Protein AF-A0A258GR16-F1 (afdb_monomer_lite)

Secondary structure (DSSP, 8-state):
-------EEEE-TTTTTPPPPPTTEEEEEETTT--EEEEEEETTEEEEE---

pLDDT: mean 74.25, std 11.18, range [50.22, 85.81]

Structure (mmCIF, N/CA/C/O backbone):
data_AF-A0A258GR16-F1
#
_entry.id   AF-A0A258GR16-F1
#
loop_
_atom_site.group_PDB
_atom_site.id
_atom_site.type_symbol
_atom_site.label_atom_id
_atom_site.label_alt_id
_atom_site.label_comp_id
_atom_site.label_asym_id
_atom_site.label_entity_id
_atom_site.label_seq_id
_atom_site.pdbx_PDB_ins_code
_atom_site.Cartn_x
_atom_site.Cartn_y
_atom_site.Cartn_z
_atom_site.occupancy
_atom_site.B_iso_or_equiv
_atom_site.auth_seq_id
_atom_site.auth_comp_id
_atom_site.auth_asym_id
_atom_site.auth_atom_id
_atom_site.pdbx_PDB_model_num
ATOM 1 N N . MET A 1 1 ? 20.044 16.902 -4.968 1.00 52.25 1 MET A N 1
ATOM 2 C CA . MET A 1 1 ? 19.207 16.213 -3.958 1.00 52.25 1 MET A CA 1
ATOM 3 C C . MET A 1 1 ? 17.784 16.384 -4.441 1.00 52.25 1 MET A C 1
ATOM 5 O O . MET A 1 1 ? 17.133 17.364 -4.100 1.00 52.25 1 MET A O 1
ATOM 9 N N . ASP A 1 2 ? 17.350 15.500 -5.332 1.00 51.78 2 ASP A N 1
ATOM 10 C CA . ASP A 1 2 ? 16.211 15.776 -6.201 1.00 51.78 2 ASP A CA 1
ATOM 11 C C . ASP A 1 2 ? 15.142 14.719 -5.981 1.00 51.78 2 ASP A C 1
ATOM 13 O O . ASP A 1 2 ? 15.246 13.588 -6.436 1.00 51.78 2 ASP A O 1
ATOM 17 N N . ARG A 1 3 ? 14.165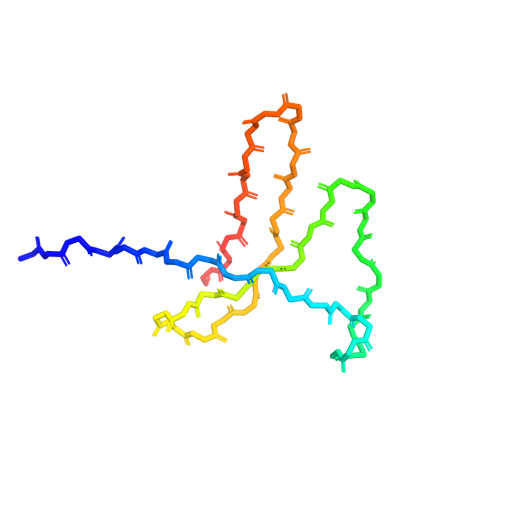 15.147 -5.177 1.00 54.78 3 ARG A N 1
ATOM 18 C CA . ARG A 1 3 ? 12.777 14.691 -5.075 1.00 54.78 3 ARG A CA 1
ATOM 19 C C . ARG A 1 3 ? 12.544 13.267 -5.557 1.00 54.78 3 ARG A C 1
ATOM 21 O O . ARG A 1 3 ? 12.132 13.027 -6.688 1.00 54.78 3 ARG A O 1
ATOM 28 N N . ASP A 1 4 ? 12.713 12.376 -4.596 1.00 60.00 4 ASP A N 1
ATOM 29 C CA . ASP A 1 4 ? 12.047 11.091 -4.460 1.00 60.00 4 ASP A CA 1
ATOM 30 C C . ASP A 1 4 ? 10.529 11.262 -4.682 1.00 60.00 4 ASP A C 1
ATOM 32 O O . ASP A 1 4 ? 9.724 11.431 -3.767 1.00 60.00 4 ASP A O 1
ATOM 36 N N . ASN A 1 5 ? 10.132 11.338 -5.950 1.00 60.16 5 ASN A N 1
ATOM 37 C CA . ASN A 1 5 ? 8.749 11.316 -6.385 1.00 60.16 5 ASN A CA 1
ATOM 38 C C . ASN A 1 5 ? 8.301 9.859 -6.283 1.00 60.16 5 ASN A C 1
ATOM 40 O O . ASN A 1 5 ? 8.207 9.171 -7.300 1.00 60.16 5 ASN A O 1
ATOM 44 N N . ARG A 1 6 ? 8.118 9.364 -5.050 1.00 65.31 6 ARG A N 1
ATOM 45 C CA . ARG A 1 6 ? 7.620 8.010 -4.786 1.00 65.31 6 ARG A CA 1
ATOM 46 C C . ARG A 1 6 ? 6.240 7.863 -5.388 1.00 65.31 6 ARG A C 1
ATOM 48 O O . ARG A 1 6 ? 5.227 8.276 -4.825 1.00 65.31 6 ARG A O 1
ATOM 55 N N . ARG A 1 7 ? 6.221 7.317 -6.599 1.00 73.25 7 ARG A N 1
ATOM 56 C CA . ARG A 1 7 ? 5.008 6.916 -7.287 1.00 73.25 7 ARG A CA 1
ATOM 57 C C . ARG A 1 7 ? 4.658 5.540 -6.760 1.00 73.25 7 ARG A C 1
ATOM 59 O O . ARG A 1 7 ? 5.311 4.557 -7.089 1.00 73.25 7 ARG A O 1
ATOM 66 N N . TYR A 1 8 ? 3.629 5.500 -5.930 1.00 74.50 8 TYR A N 1
ATOM 67 C CA . TYR A 1 8 ? 3.047 4.255 -5.465 1.00 74.50 8 TYR A CA 1
ATOM 68 C C . TYR A 1 8 ? 1.985 3.802 -6.466 1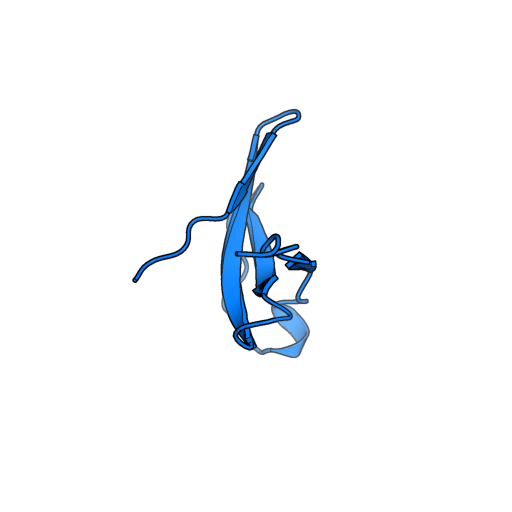.00 74.50 8 TYR A C 1
ATOM 70 O O . TYR A 1 8 ? 1.075 4.565 -6.799 1.00 74.50 8 TYR A O 1
ATOM 78 N N . ARG A 1 9 ? 2.100 2.568 -6.962 1.00 82.81 9 ARG A N 1
ATOM 79 C CA . ARG A 1 9 ? 1.075 1.928 -7.800 1.00 82.81 9 ARG A CA 1
ATOM 80 C C . ARG A 1 9 ? 0.335 0.874 -7.009 1.00 82.81 9 ARG A C 1
ATOM 82 O O . ARG A 1 9 ? 0.971 0.028 -6.397 1.00 82.81 9 ARG A O 1
ATOM 89 N N . GLU A 1 10 ? -0.989 0.891 -7.056 1.00 83.69 10 GLU A N 1
ATOM 90 C CA . GLU A 1 10 ? -1.789 -0.169 -6.450 1.00 83.69 10 GLU A CA 1
ATOM 91 C C . GLU A 1 10 ? -1.482 -1.525 -7.099 1.00 83.69 10 GLU A C 1
ATOM 93 O O . GLU A 1 10 ? -1.329 -1.638 -8.318 1.00 83.69 10 GLU A O 1
ATOM 98 N N . VAL A 1 11 ? -1.355 -2.544 -6.255 1.00 85.81 11 VAL A N 1
ATOM 99 C CA . VAL A 1 11 ? -1.057 -3.921 -6.629 1.00 85.81 11 VAL A CA 1
ATOM 100 C C . VAL A 1 11 ? -2.255 -4.784 -6.283 1.00 85.81 11 VAL A C 1
ATOM 102 O O . VAL A 1 11 ? -2.696 -4.835 -5.133 1.00 85.81 11 VAL A O 1
ATOM 105 N N . ASP A 1 12 ? -2.741 -5.525 -7.272 1.00 85.50 12 ASP A N 1
ATOM 106 C CA . ASP A 1 12 ? -3.796 -6.501 -7.048 1.00 85.50 12 ASP A CA 1
ATOM 107 C C . ASP A 1 12 ? -3.238 -7.722 -6.297 1.00 85.50 12 ASP A C 1
ATOM 109 O O . ASP A 1 12 ? -2.490 -8.543 -6.839 1.00 85.50 12 ASP A O 1
ATOM 113 N N . TYR A 1 13 ? -3.611 -7.855 -5.024 1.00 83.19 13 TYR A N 1
ATOM 114 C CA . TYR A 1 13 ? -3.179 -8.960 -4.167 1.00 83.19 13 TYR A CA 1
ATOM 115 C C . TYR A 1 13 ? -3.573 -10.329 -4.732 1.00 83.19 13 TYR A C 1
ATOM 117 O O . TYR A 1 13 ? -2.850 -11.308 -4.527 1.00 83.19 13 TYR A O 1
ATOM 125 N N . ARG A 1 14 ? -4.685 -10.408 -5.477 1.00 85.50 14 ARG A N 1
ATOM 126 C CA . ARG A 1 14 ? -5.180 -11.663 -6.058 1.00 85.50 14 ARG A CA 1
ATOM 127 C C . ARG A 1 14 ? -4.266 -12.149 -7.169 1.00 85.50 14 ARG A C 1
ATOM 129 O O . ARG A 1 14 ? -3.969 -13.340 -7.237 1.00 85.50 14 ARG A O 1
ATOM 136 N N . ALA A 1 15 ? -3.775 -11.224 -7.992 1.00 85.06 15 ALA A N 1
ATOM 137 C CA . ALA A 1 15 ? -2.836 -11.528 -9.066 1.00 85.06 15 ALA A CA 1
ATOM 138 C C . ALA A 1 15 ? -1.494 -12.041 -8.518 1.00 85.06 15 ALA A C 1
ATOM 140 O O . ALA A 1 15 ? -0.882 -12.937 -9.096 1.00 85.06 15 ALA A O 1
ATOM 141 N N . HIS A 1 16 ? -1.074 -11.525 -7.360 1.00 82.06 16 HIS A N 1
ATOM 142 C CA . HIS A 1 16 ? 0.182 -11.894 -6.706 1.00 82.06 16 HIS A CA 1
ATOM 143 C C . HIS A 1 16 ? 0.063 -13.055 -5.705 1.00 82.06 16 HIS A C 1
ATOM 145 O O . HIS A 1 16 ? 1.046 -13.375 -5.037 1.00 82.06 16 HIS A O 1
ATOM 151 N N . ARG A 1 17 ? -1.111 -13.703 -5.592 1.00 84.81 17 ARG A N 1
ATOM 152 C CA . ARG A 1 17 ? -1.398 -14.744 -4.579 1.00 84.81 17 ARG A CA 1
ATOM 153 C C . ARG A 1 17 ? -1.021 -14.310 -3.153 1.00 84.81 17 ARG A C 1
ATOM 155 O O . ARG A 1 17 ? -0.617 -15.131 -2.329 1.00 84.81 17 ARG A O 1
ATOM 162 N N . LEU A 1 18 ? -1.139 -13.014 -2.874 1.00 81.00 18 LEU A N 1
ATOM 163 C CA . LEU A 1 18 ? -0.924 -12.448 -1.550 1.00 81.00 18 LEU A CA 1
ATOM 164 C C . LEU A 1 18 ? -2.182 -12.636 -0.704 1.00 81.00 18 LEU A C 1
ATOM 166 O O . LEU A 1 18 ? -3.285 -12.852 -1.214 1.00 81.00 18 LEU A O 1
ATOM 170 N N . LYS A 1 19 ? -2.008 -12.556 0.614 1.00 83.56 19 LYS A N 1
ATOM 171 C CA . LYS A 1 19 ? -3.130 -12.583 1.549 1.00 83.56 19 LYS A CA 1
ATOM 172 C C . LYS A 1 19 ? -4.051 -11.393 1.274 1.00 83.56 19 LYS A C 1
ATOM 174 O O . LYS A 1 19 ? -3.578 -10.305 0.964 1.00 83.56 19 LYS A O 1
ATOM 179 N N . GLU A 1 20 ? -5.356 -11.608 1.402 1.00 82.06 20 GLU A N 1
ATOM 180 C CA . GLU A 1 20 ? -6.333 -10.534 1.252 1.00 82.06 20 GLU A CA 1
ATOM 181 C C . GLU A 1 20 ? -6.045 -9.418 2.271 1.00 82.06 20 GLU A C 1
ATOM 183 O O . GLU A 1 20 ? -5.908 -9.709 3.470 1.00 82.06 20 GLU A O 1
ATOM 188 N N . PRO A 1 21 ? -5.888 -8.161 1.815 1.00 79.56 21 PRO A N 1
ATOM 189 C CA . PRO A 1 21 ? -5.612 -7.056 2.709 1.00 79.56 21 PRO A CA 1
ATOM 190 C C . PRO A 1 21 ? -6.813 -6.837 3.642 1.00 79.56 21 PRO A C 1
ATOM 192 O O . PRO A 1 21 ? -7.964 -7.031 3.236 1.00 79.56 21 PRO A O 1
ATOM 195 N N . PRO A 1 22 ? -6.583 -6.433 4.904 1.00 81.56 22 PRO A N 1
ATOM 196 C CA . PRO A 1 22 ? -7.670 -6.059 5.797 1.00 81.56 22 PRO A CA 1
ATOM 197 C C . PRO A 1 22 ? -8.518 -4.935 5.187 1.00 81.56 22 PRO A C 1
ATOM 199 O O . PRO A 1 22 ? -8.046 -4.153 4.363 1.00 81.56 22 PRO A O 1
ATOM 202 N N . ARG A 1 23 ? -9.781 -4.823 5.605 1.00 80.25 23 ARG A N 1
ATOM 203 C CA . ARG A 1 23 ? -10.675 -3.771 5.097 1.00 80.25 23 ARG A CA 1
ATOM 204 C C . ARG A 1 23 ? -10.045 -2.389 5.303 1.00 80.25 23 ARG A C 1
ATOM 206 O O . ARG A 1 23 ? -9.613 -2.077 6.408 1.00 80.25 23 ARG A O 1
ATOM 213 N N . GLY A 1 24 ? -10.019 -1.581 4.242 1.00 79.38 24 GLY A N 1
ATOM 214 C CA . GLY A 1 24 ? -9.385 -0.258 4.247 1.00 79.38 24 GLY A CA 1
ATOM 215 C C . GLY A 1 24 ? -7.877 -0.270 3.978 1.00 79.38 24 GLY A C 1
ATOM 216 O O . GLY A 1 24 ? -7.253 0.783 4.082 1.00 79.38 24 GLY A O 1
ATOM 217 N N . TYR A 1 25 ? -7.294 -1.422 3.628 1.00 82.75 25 TYR A N 1
ATOM 218 C CA . TYR A 1 25 ? -5.895 -1.544 3.228 1.00 82.75 25 TYR A CA 1
ATOM 219 C C . TYR A 1 25 ? -5.758 -1.978 1.770 1.00 82.75 25 TYR A C 1
ATOM 221 O O . TYR A 1 25 ? -6.555 -2.764 1.260 1.00 82.75 25 TYR A O 1
ATOM 229 N N . HIS A 1 26 ? -4.702 -1.492 1.124 1.00 84.31 26 HIS A N 1
ATOM 230 C CA . HIS A 1 26 ? -4.353 -1.786 -0.259 1.00 84.31 26 HIS A CA 1
ATOM 231 C C . HIS A 1 26 ? -2.852 -2.047 -0.353 1.00 84.31 26 HIS A C 1
ATOM 233 O O . HIS A 1 26 ? -2.053 -1.381 0.307 1.00 84.31 26 HIS A O 1
ATOM 239 N N . TYR A 1 27 ? -2.455 -3.018 -1.168 1.00 85.31 27 TYR A N 1
ATOM 240 C CA . TYR A 1 27 ? -1.045 -3.195 -1.486 1.00 85.31 27 TYR A CA 1
ATOM 241 C C . TYR A 1 27 ? -0.646 -2.159 -2.523 1.00 85.31 27 TYR A C 1
ATOM 243 O O . TYR A 1 27 ? -1.341 -1.975 -3.520 1.00 85.31 27 TYR A O 1
ATOM 251 N N . VAL A 1 28 ? 0.480 -1.496 -2.301 1.00 84.75 28 VAL A N 1
ATOM 252 C CA . VAL A 1 28 ? 1.069 -0.584 -3.273 1.00 84.75 28 VAL A CA 1
ATOM 253 C C . VAL A 1 28 ? 2.526 -0.948 -3.498 1.00 84.75 28 VAL A C 1
ATOM 255 O O . VAL A 1 28 ? 3.209 -1.416 -2.592 1.00 84.75 28 VAL A O 1
ATOM 258 N N . ARG A 1 29 ? 2.999 -0.753 -4.721 1.00 84.81 29 ARG A N 1
ATOM 259 C CA . ARG A 1 29 ? 4.386 -0.953 -5.107 1.00 84.81 29 ARG A CA 1
ATOM 260 C C . ARG A 1 29 ? 5.067 0.384 -5.297 1.00 84.81 29 ARG A C 1
ATOM 262 O O . ARG A 1 29 ? 4.527 1.243 -5.996 1.00 84.81 29 ARG A O 1
ATOM 269 N N . ASP A 1 30 ? 6.236 0.529 -4.694 1.00 80.69 30 ASP A N 1
ATOM 270 C CA . ASP A 1 30 ? 7.132 1.641 -4.977 1.00 80.69 30 ASP A CA 1
ATOM 271 C C . ASP A 1 30 ? 7.772 1.433 -6.357 1.00 80.69 30 ASP A C 1
ATOM 273 O O . ASP A 1 30 ? 8.378 0.393 -6.618 1.00 80.69 30 ASP A O 1
ATOM 277 N N . ASP A 1 31 ? 7.597 2.390 -7.268 1.00 77.69 31 ASP A N 1
ATOM 278 C CA . ASP A 1 31 ? 8.144 2.302 -8.631 1.00 77.69 31 ASP A CA 1
ATOM 279 C C . ASP A 1 31 ? 9.669 2.524 -8.675 1.00 77.69 31 ASP A C 1
ATOM 281 O O . ASP A 1 31 ? 10.326 2.102 -9.622 1.00 77.69 31 ASP A O 1
ATOM 285 N N . ASN A 1 32 ? 10.251 3.141 -7.640 1.00 78.38 32 ASN A N 1
ATOM 286 C CA . ASN A 1 32 ? 11.688 3.393 -7.543 1.00 78.38 32 ASN A CA 1
ATOM 287 C C . ASN A 1 32 ? 12.440 2.195 -6.950 1.00 78.38 32 ASN A C 1
ATOM 289 O O . ASN A 1 32 ? 13.505 1.844 -7.456 1.00 78.38 32 ASN A O 1
ATOM 293 N N . THR A 1 33 ? 11.911 1.571 -5.889 1.00 76.75 33 THR A N 1
ATOM 294 C CA . THR A 1 33 ? 12.575 0.437 -5.208 1.00 76.75 33 THR A CA 1
ATOM 295 C C . THR A 1 33 ? 12.026 -0.929 -5.622 1.00 76.75 33 THR A C 1
ATOM 297 O O . THR A 1 33 ? 12.714 -1.942 -5.503 1.00 76.75 33 THR A O 1
ATOM 300 N N . GLY A 1 34 ? 10.799 -0.985 -6.147 1.00 79.00 34 GLY A N 1
ATOM 301 C CA . GLY A 1 34 ? 10.110 -2.228 -6.502 1.00 79.00 34 GLY A CA 1
ATOM 302 C C . GLY A 1 34 ? 9.496 -2.967 -5.308 1.00 79.00 34 GLY A C 1
ATOM 303 O O . GLY A 1 34 ? 8.957 -4.070 -5.489 1.00 79.00 34 GLY A O 1
ATOM 304 N N . GLU A 1 35 ? 9.550 -2.381 -4.114 1.00 82.50 35 GLU A N 1
ATOM 305 C CA . GLU A 1 35 ? 9.028 -2.967 -2.882 1.00 82.50 35 GLU A CA 1
ATOM 306 C C . GLU A 1 35 ? 7.508 -2.869 -2.802 1.00 82.50 35 GLU A C 1
ATOM 308 O O . GLU A 1 35 ? 6.901 -1.901 -3.257 1.00 82.50 35 GLU A O 1
ATOM 313 N N . ILE A 1 36 ? 6.888 -3.892 -2.214 1.00 81.69 36 ILE A N 1
ATOM 314 C CA . ILE A 1 36 ? 5.445 -3.941 -1.986 1.00 81.69 36 ILE A CA 1
ATOM 315 C C . ILE A 1 36 ? 5.187 -3.584 -0.526 1.00 81.69 36 ILE A C 1
ATOM 317 O O . ILE A 1 36 ? 5.646 -4.279 0.378 1.00 81.69 36 ILE A O 1
ATOM 321 N N . VAL A 1 37 ? 4.408 -2.532 -0.308 1.00 82.00 37 VAL A N 1
ATOM 322 C CA . VAL A 1 37 ? 4.042 -2.027 1.015 1.00 82.00 37 VAL A CA 1
ATOM 323 C C . VAL A 1 37 ? 2.529 -1.990 1.178 1.00 82.00 37 VAL A C 1
ATOM 325 O O . VAL A 1 37 ? 1.775 -1.902 0.208 1.00 82.00 37 VAL A O 1
ATOM 328 N N . LEU A 1 38 ? 2.067 -2.092 2.422 1.00 83.94 38 LEU A N 1
ATOM 329 C CA . LEU A 1 38 ? 0.646 -2.047 2.745 1.00 83.94 38 LEU A CA 1
ATOM 330 C C . LEU A 1 38 ? 0.261 -0.604 3.094 1.00 83.94 38 LEU A C 1
ATOM 332 O O . LEU A 1 38 ? 0.772 -0.033 4.061 1.00 83.94 38 LEU A O 1
ATOM 336 N N . ALA A 1 39 ? -0.636 -0.015 2.310 1.00 82.62 39 ALA A N 1
ATOM 337 C CA . ALA A 1 39 ? -1.175 1.317 2.543 1.00 82.62 39 ALA A CA 1
ATOM 338 C C . ALA A 1 39 ? -2.570 1.238 3.172 1.00 82.62 39 ALA A C 1
ATOM 340 O O . ALA A 1 39 ? -3.405 0.456 2.724 1.00 82.62 39 ALA A O 1
ATOM 341 N N . ALA A 1 40 ? -2.831 2.052 4.194 1.00 80.19 40 ALA A N 1
ATOM 342 C CA . ALA A 1 40 ? -4.148 2.211 4.803 1.00 80.19 40 ALA A CA 1
ATOM 343 C C . ALA A 1 40 ? -4.825 3.483 4.272 1.00 80.19 40 ALA A C 1
ATOM 345 O O . ALA A 1 40 ? -4.190 4.535 4.188 1.00 80.19 40 ALA A O 1
ATOM 34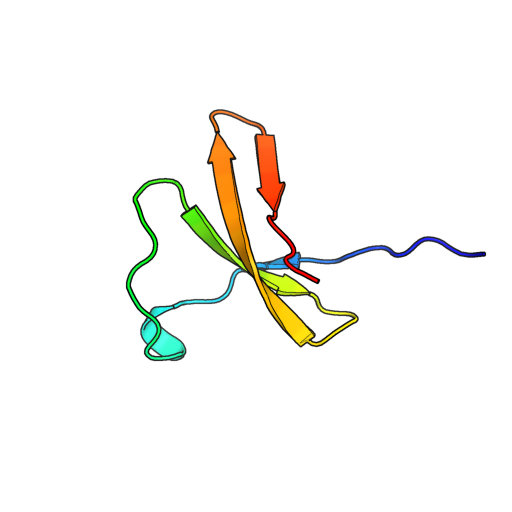6 N N . ILE A 1 41 ? -6.114 3.400 3.942 1.00 69.31 41 ILE A N 1
ATOM 347 C CA . ILE A 1 41 ? -6.943 4.553 3.578 1.00 69.31 41 ILE A CA 1
ATOM 348 C C . ILE A 1 41 ? -7.846 4.871 4.769 1.00 69.31 41 ILE A C 1
ATOM 350 O O . ILE A 1 41 ? -8.897 4.258 4.960 1.00 69.31 41 ILE A O 1
ATOM 354 N N . ALA A 1 42 ? -7.441 5.844 5.581 1.00 65.56 42 ALA A N 1
ATOM 355 C CA . ALA A 1 42 ? -8.269 6.369 6.661 1.00 65.56 42 ALA A CA 1
ATOM 356 C C . ALA A 1 42 ? -8.987 7.626 6.157 1.00 65.56 42 ALA A C 1
ATOM 358 O O . ALA A 1 42 ? -8.361 8.675 6.068 1.00 65.56 42 ALA A O 1
ATOM 359 N N . THR A 1 43 ? -10.259 7.502 5.751 1.00 60.75 43 THR A N 1
ATOM 360 C CA . THR A 1 43 ? -11.227 8.599 5.463 1.00 60.75 43 THR A CA 1
ATOM 361 C C . THR A 1 43 ? -10.749 9.817 4.636 1.00 60.75 43 THR A C 1
ATOM 363 O O . THR A 1 43 ? -11.462 10.814 4.562 1.00 60.75 43 THR A O 1
ATOM 366 N N . GLY A 1 44 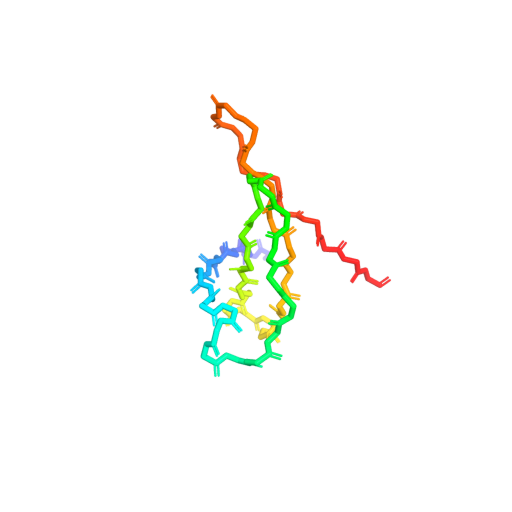? -9.594 9.747 3.965 1.00 56.59 44 GLY A N 1
ATOM 367 C CA . GLY A 1 44 ? -8.987 10.848 3.204 1.00 56.59 44 GLY A CA 1
ATOM 368 C C . GLY A 1 44 ? -7.454 10.933 3.276 1.00 56.59 44 GLY A C 1
ATOM 369 O O . GLY A 1 44 ? -6.861 11.682 2.506 1.00 56.59 44 GLY A O 1
ATOM 370 N N . LEU A 1 45 ? -6.797 10.164 4.152 1.00 65.06 45 LEU A N 1
ATOM 371 C CA . LEU A 1 45 ? -5.338 10.038 4.220 1.00 65.06 45 LEU A CA 1
ATOM 372 C C . LEU A 1 45 ? -4.897 8.651 3.755 1.00 65.06 45 LEU A C 1
ATOM 374 O O . LEU A 1 45 ? -5.380 7.636 4.255 1.00 65.06 45 LEU A O 1
ATOM 378 N N . ILE A 1 46 ? -3.959 8.631 2.807 1.00 61.53 46 ILE A N 1
ATOM 379 C CA . ILE A 1 46 ? -3.269 7.419 2.365 1.00 61.53 46 ILE A CA 1
ATOM 380 C C . ILE A 1 46 ? -1.974 7.330 3.173 1.00 61.53 46 ILE A C 1
ATOM 382 O O . ILE A 1 46 ? -1.036 8.090 2.935 1.00 61.53 46 ILE A O 1
ATOM 386 N N . THR A 1 47 ? -1.919 6.425 4.146 1.00 64.75 47 THR A N 1
ATOM 387 C CA . THR A 1 47 ? -0.709 6.135 4.926 1.00 64.75 47 THR A CA 1
ATOM 388 C C . THR A 1 47 ? -0.059 4.861 4.398 1.00 64.75 47 THR A C 1
ATOM 390 O O . THR A 1 47 ? -0.587 3.771 4.592 1.00 64.75 47 THR A O 1
ATOM 393 N N . ALA A 1 48 ? 1.093 4.980 3.732 1.00 64.00 48 ALA A N 1
ATOM 394 C CA . ALA A 1 48 ? 1.922 3.836 3.347 1.00 64.00 48 ALA A CA 1
ATOM 395 C C . ALA A 1 48 ? 2.887 3.485 4.490 1.00 64.00 48 ALA A C 1
ATOM 397 O O . ALA A 1 48 ? 3.693 4.322 4.899 1.00 64.00 48 ALA A O 1
ATOM 398 N N . LEU A 1 49 ? 2.802 2.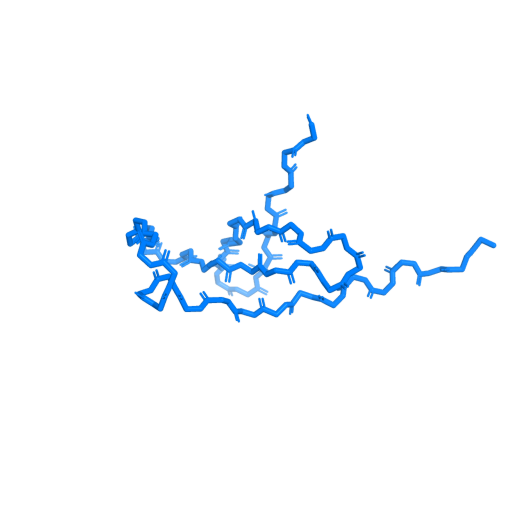261 5.019 1.00 63.75 49 LEU A N 1
ATOM 399 C CA . LEU A 1 49 ? 3.748 1.757 6.016 1.00 63.75 49 LEU A CA 1
ATOM 400 C C . LEU A 1 49 ? 4.917 1.074 5.295 1.00 63.75 49 LEU A C 1
ATOM 402 O O . LEU A 1 49 ? 4.768 -0.038 4.792 1.00 63.75 49 LEU A O 1
ATOM 406 N N . VAL A 1 50 ? 6.068 1.747 5.244 1.00 63.62 50 VAL A N 1
ATOM 407 C CA . VAL A 1 50 ? 7.339 1.173 4.776 1.00 63.62 50 VAL A CA 1
ATOM 408 C C . VAL A 1 50 ? 8.083 0.636 5.997 1.00 63.62 50 VAL A C 1
ATOM 410 O O . VAL A 1 50 ? 8.401 1.403 6.906 1.00 63.62 50 VAL A O 1
ATOM 413 N N . PHE A 1 51 ? 8.338 -0.669 6.037 1.00 50.53 51 PHE A N 1
ATOM 414 C CA . PHE A 1 51 ? 9.224 -1.275 7.031 1.00 50.53 51 PHE A CA 1
ATOM 415 C C . PHE A 1 51 ? 10.621 -1.394 6.405 1.00 50.53 51 PHE A C 1
ATOM 417 O O . PHE A 1 51 ? 10.731 -1.953 5.319 1.00 50.53 51 PHE A O 1
ATOM 424 N N . ASN A 1 52 ? 11.640 -0.829 7.063 1.00 50.22 52 ASN A N 1
ATOM 425 C CA . ASN A 1 52 ? 13.053 -0.853 6.652 1.00 50.22 52 ASN A CA 1
ATOM 426 C C . ASN A 1 52 ? 13.829 -1.934 7.402 1.00 50.22 52 ASN A C 1
ATOM 428 O O . ASN A 1 52 ? 13.680 -1.973 8.645 1.00 50.22 52 ASN A O 1
#

Radius of gyration: 11.68 Å; chains: 1; bounding box: 30×31×16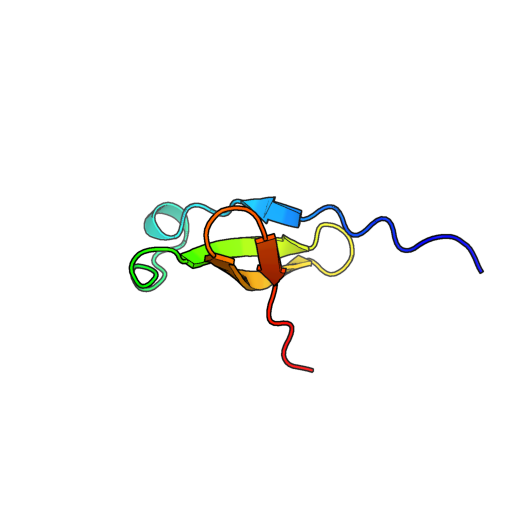 Å

Sequence (52 aa):
MDRDNRRYREVDYRAHRLKEPPRGYHYVRDDNTGEIVLAAIATGLITALVFN

Foldseek 3Di:
DDDPPFDWAFDDCVVVVHDDDPPQWTWTAGPVPRDIFIWGHDPHDTRTDDDD